Protein AF-A0A484ZNH5-F1 (afdb_monomer)

Radius of gyration: 25.39 Å; Cα contacts (8 Å, |Δi|>4): 39; chains: 1; bounding box: 65×29×51 Å

Secondary structure (DSSP, 8-state):
--HHHHHHHHHHTT---EEGGGTTEETTSHHHHHHHHHHHHHHHHHHHHHHHHHHHHHHHHHHTTPPPSSPPHHHHHHHHSSSSS-------

Sequence (92 aa):
MDIRKTVEQLAASDIRVHCLALGGVDLTSPAGKITMQVISAVAEFERDLLFERTHAGIARAKGAGKRFGRPSATATYCDCTYQRWGQYQRHC

pLDDT: mean 82.3, std 17.01, range [38.81, 97.38]

Solvent-accessible surface area (backbone atoms only — not comparable to full-atom values): 5804 Å² total; per-residue (Å²): 140,54,71,68,63,54,52,53,57,36,45,76,69,75,46,82,49,66,39,67,89,68,79,53,40,42,47,76,41,78,67,27,42,52,56,48,51,54,53,51,54,52,54,51,52,54,48,52,56,51,48,55,54,48,51,56,49,52,54,51,41,50,75,69,66,57,88,79,79,82,76,62,61,79,71,53,55,73,74,76,59,79,85,82,68,84,88,82,91,77,90,133

Structure (mmCIF, N/CA/C/O backbone):
data_AF-A0A484ZNH5-F1
#
_entry.id   AF-A0A484ZNH5-F1
#
loop_
_atom_site.group_PDB
_atom_site.id
_atom_site.type_symbol
_atom_site.label_atom_id
_atom_site.label_alt_id
_atom_site.label_comp_id
_atom_site.label_asym_id
_atom_site.label_entity_id
_atom_site.label_seq_id
_atom_site.pdbx_PDB_ins_code
_atom_site.Cartn_x
_atom_site.Cartn_y
_atom_site.Cartn_z
_atom_site.occupancy
_atom_site.B_iso_or_equiv
_atom_site.auth_seq_id
_atom_site.auth_comp_id
_atom_site.auth_asym_id
_atom_site.auth_atom_id
_atom_site.pdbx_PDB_model_num
ATOM 1 N N . MET A 1 1 ? -7.734 -3.334 -2.965 1.00 60.81 1 MET A N 1
ATOM 2 C CA . MET A 1 1 ? -7.130 -3.147 -4.301 1.00 60.81 1 MET A CA 1
ATOM 3 C C . MET A 1 1 ? -5.659 -2.843 -4.052 1.00 60.81 1 MET A C 1
ATOM 5 O O . MET A 1 1 ? -5.398 -2.093 -3.120 1.00 60.81 1 MET A O 1
ATOM 9 N N . ASP A 1 2 ? -4.739 -3.519 -4.737 1.00 84.69 2 ASP A N 1
ATOM 10 C CA . ASP A 1 2 ? -3.295 -3.514 -4.443 1.00 84.69 2 ASP A CA 1
ATOM 11 C C . ASP A 1 2 ? -2.498 -3.265 -5.733 1.00 84.69 2 ASP A C 1
ATOM 13 O O . ASP A 1 2 ? -2.937 -3.672 -6.810 1.00 84.69 2 ASP A O 1
ATOM 17 N N . ILE A 1 3 ? -1.341 -2.607 -5.616 1.00 86.88 3 ILE A N 1
ATOM 18 C CA . ILE A 1 3 ? -0.495 -2.170 -6.732 1.00 86.88 3 ILE A CA 1
ATOM 19 C C . ILE A 1 3 ? -0.049 -3.340 -7.606 1.00 86.88 3 ILE A C 1
ATOM 21 O O . ILE A 1 3 ? -0.089 -3.231 -8.830 1.00 86.88 3 ILE A O 1
ATOM 25 N N . ARG A 1 4 ? 0.288 -4.485 -6.998 1.00 88.00 4 ARG A N 1
ATOM 26 C CA . ARG A 1 4 ? 0.747 -5.674 -7.720 1.00 88.00 4 ARG A CA 1
ATOM 27 C C . ARG A 1 4 ? -0.329 -6.174 -8.671 1.00 88.00 4 ARG A C 1
ATOM 29 O O . ARG A 1 4 ? -0.071 -6.378 -9.854 1.00 88.00 4 ARG A O 1
ATOM 36 N N . LYS A 1 5 ? -1.557 -6.296 -8.162 1.00 89.81 5 LYS A N 1
ATOM 37 C CA . LYS A 1 5 ? -2.711 -6.738 -8.950 1.00 89.81 5 LYS A CA 1
ATOM 38 C C . LYS A 1 5 ? -2.983 -5.789 -10.119 1.00 89.81 5 LYS A C 1
ATOM 40 O O . LYS A 1 5 ? -3.279 -6.252 -11.215 1.00 89.81 5 LYS A O 1
ATOM 45 N N . THR A 1 6 ? -2.867 -4.481 -9.901 1.00 91.31 6 THR A N 1
ATOM 46 C CA . THR A 1 6 ? -3.054 -3.477 -10.959 1.00 91.31 6 THR A CA 1
ATOM 47 C C . THR A 1 6 ? -2.005 -3.612 -12.056 1.00 91.31 6 THR A C 1
ATOM 49 O O . THR A 1 6 ? -2.346 -3.630 -13.235 1.00 91.31 6 THR A O 1
ATOM 52 N N . VAL A 1 7 ? -0.728 -3.729 -11.685 1.00 91.25 7 VAL A N 1
ATOM 53 C CA . VAL A 1 7 ? 0.373 -3.838 -12.653 1.00 91.25 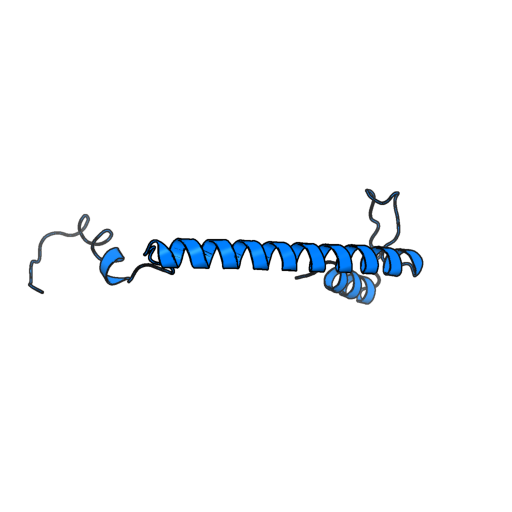7 VAL A CA 1
ATOM 54 C C . VAL A 1 7 ? 0.281 -5.148 -13.438 1.00 91.25 7 VAL A C 1
ATOM 56 O O . VAL A 1 7 ? 0.471 -5.133 -14.649 1.00 91.25 7 VAL A O 1
ATOM 59 N N . GLU A 1 8 ? -0.085 -6.261 -12.798 1.00 90.25 8 GLU A N 1
ATOM 60 C CA . GLU A 1 8 ? -0.318 -7.548 -13.475 1.00 90.25 8 GLU A CA 1
ATOM 61 C C . GLU A 1 8 ? -1.462 -7.470 -14.499 1.00 90.25 8 GLU A C 1
ATOM 63 O O . GLU A 1 8 ? -1.339 -7.994 -15.605 1.00 90.25 8 GLU A O 1
ATOM 68 N N . GLN A 1 9 ? -2.557 -6.782 -14.163 1.00 92.81 9 GLN A N 1
ATOM 69 C CA . GLN A 1 9 ? -3.686 -6.578 -15.078 1.00 92.81 9 GLN A CA 1
ATOM 70 C C . GLN A 1 9 ? -3.298 -5.742 -16.304 1.00 92.81 9 GLN A C 1
ATOM 72 O O . GLN A 1 9 ? -3.697 -6.058 -17.425 1.00 92.81 9 GLN A O 1
ATOM 77 N N . LEU A 1 10 ? -2.504 -4.690 -16.100 1.00 92.75 10 LEU A N 1
ATOM 78 C CA . LEU A 1 10 ? -2.009 -3.842 -17.184 1.00 92.75 10 LEU A CA 1
ATOM 79 C C . LEU A 1 10 ? -0.989 -4.583 -18.055 1.00 92.75 10 LEU A C 1
ATOM 81 O O . LEU A 1 10 ? -1.067 -4.513 -1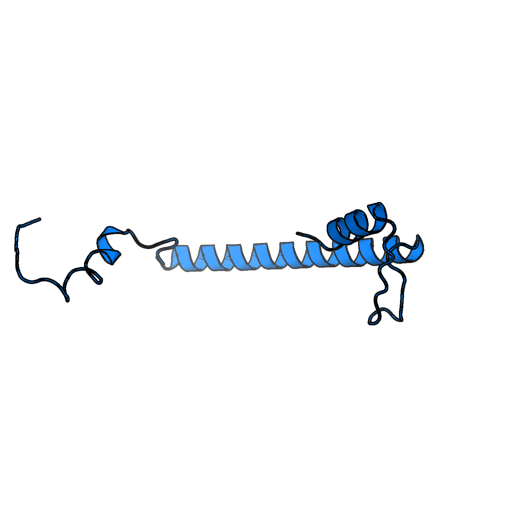9.279 1.00 92.75 10 LEU A O 1
ATOM 85 N N . ALA A 1 11 ? -0.102 -5.367 -17.440 1.00 90.56 11 ALA A N 1
ATOM 86 C CA . ALA A 1 11 ? 0.862 -6.194 -18.157 1.00 90.56 11 ALA A CA 1
ATOM 87 C C . ALA A 1 11 ? 0.177 -7.255 -19.036 1.00 90.56 11 ALA A C 1
ATOM 89 O O . ALA A 1 11 ? 0.638 -7.519 -20.142 1.00 90.56 11 ALA A O 1
ATOM 90 N N . ALA A 1 12 ? -0.954 -7.821 -18.595 1.00 92.06 12 ALA A N 1
ATOM 91 C CA . ALA A 1 12 ? -1.757 -8.737 -19.412 1.00 92.06 12 ALA A CA 1
ATOM 92 C C . ALA A 1 12 ? -2.368 -8.067 -20.659 1.00 92.06 12 ALA A C 1
ATOM 94 O O . ALA A 1 12 ? -2.710 -8.754 -21.617 1.00 92.06 12 ALA A O 1
ATOM 95 N N . SER A 1 13 ? -2.488 -6.737 -20.652 1.00 95.06 13 SER A N 1
ATOM 96 C CA . SER A 1 13 ? -2.954 -5.928 -21.786 1.00 95.06 13 SER A CA 1
ATOM 97 C C . SER A 1 13 ? -1.796 -5.337 -22.608 1.00 95.06 13 SER A C 1
ATOM 99 O O . SER A 1 13 ? -2.021 -4.408 -23.377 1.00 95.06 13 SER A O 1
ATOM 101 N N . ASP A 1 14 ? -0.567 -5.838 -22.421 1.00 92.06 14 ASP A N 1
ATOM 102 C CA . ASP A 1 14 ? 0.671 -5.355 -23.058 1.00 92.06 14 ASP A CA 1
ATOM 103 C C . ASP A 1 14 ? 1.023 -3.882 -22.742 1.00 92.06 14 ASP A C 1
ATOM 105 O O . ASP A 1 14 ? 1.691 -3.180 -23.502 1.00 92.06 14 ASP A O 1
ATOM 109 N N . ILE A 1 15 ? 0.582 -3.388 -21.579 1.00 93.56 15 ILE A N 1
ATOM 110 C CA . ILE A 1 15 ? 0.883 -2.032 -21.106 1.00 93.56 15 ILE A CA 1
ATOM 111 C C . ILE A 1 15 ? 2.087 -2.077 -20.164 1.00 93.56 15 ILE A C 1
ATOM 113 O O . ILE A 1 15 ? 2.067 -2.746 -19.128 1.00 93.56 15 ILE A O 1
ATOM 117 N N . ARG A 1 16 ? 3.125 -1.296 -20.488 1.00 90.75 16 ARG A N 1
ATOM 118 C CA . ARG A 1 16 ? 4.294 -1.095 -19.620 1.00 90.75 16 ARG A CA 1
ATOM 119 C C . ARG A 1 16 ? 4.065 0.042 -18.635 1.00 90.75 16 ARG A C 1
ATOM 121 O O . ARG A 1 16 ? 3.586 1.113 -19.004 1.00 90.75 16 ARG A O 1
ATOM 128 N N . VAL A 1 17 ? 4.440 -0.184 -17.380 1.00 91.25 17 VAL A N 1
ATOM 129 C CA . VAL A 1 17 ? 4.257 0.777 -16.287 1.00 91.25 17 VAL A CA 1
ATOM 130 C C . VAL A 1 17 ? 5.621 1.258 -15.814 1.00 91.25 17 VAL A C 1
ATOM 132 O O . VAL A 1 17 ? 6.388 0.496 -15.230 1.00 91.25 17 VAL A O 1
ATOM 135 N N . HIS A 1 18 ? 5.902 2.540 -16.030 1.00 91.50 18 HIS A N 1
ATOM 136 C CA . HIS A 1 18 ? 7.142 3.178 -15.599 1.00 91.50 18 HIS A CA 1
ATOM 137 C C . HIS A 1 18 ? 6.901 4.041 -14.362 1.00 91.50 18 HIS A C 1
ATOM 139 O O . HIS A 1 18 ? 6.030 4.913 -14.358 1.00 91.50 18 HIS A O 1
ATOM 145 N N . CYS A 1 19 ? 7.695 3.824 -13.314 1.00 89.69 19 CYS A N 1
ATOM 146 C CA . CYS A 1 19 ? 7.646 4.634 -12.104 1.00 89.69 19 CYS A CA 1
ATOM 147 C C . CYS A 1 19 ? 8.743 5.704 -12.133 1.00 89.69 19 CYS A C 1
ATOM 149 O O . CYS A 1 19 ? 9.919 5.414 -11.918 1.00 89.69 19 CYS A O 1
ATOM 151 N N . LEU A 1 20 ? 8.357 6.963 -12.360 1.00 92.25 20 LEU A N 1
ATOM 152 C CA . LEU A 1 20 ? 9.305 8.082 -12.439 1.00 92.25 20 LEU A CA 1
ATOM 153 C C . LEU A 1 20 ? 10.021 8.346 -11.104 1.00 92.25 20 LEU A C 1
ATOM 155 O O . LEU A 1 20 ? 11.203 8.672 -11.094 1.00 92.25 20 LEU A O 1
ATOM 159 N N . ALA A 1 21 ? 9.329 8.149 -9.979 1.00 88.19 21 ALA A N 1
ATOM 160 C CA . ALA A 1 21 ? 9.879 8.386 -8.644 1.00 88.19 21 ALA A CA 1
ATOM 161 C C . ALA A 1 21 ? 10.955 7.363 -8.235 1.00 88.19 21 ALA A C 1
ATOM 163 O O . ALA A 1 21 ? 11.822 7.677 -7.427 1.00 88.19 21 ALA A O 1
ATOM 164 N N . LEU A 1 22 ? 10.937 6.159 -8.819 1.00 85.50 22 LEU A N 1
ATOM 165 C CA . LEU A 1 22 ? 11.936 5.111 -8.584 1.00 85.50 22 LEU A CA 1
ATOM 166 C C . LEU A 1 22 ? 13.076 5.166 -9.614 1.00 85.50 22 LEU A C 1
ATOM 168 O O . LEU A 1 22 ? 13.607 4.135 -10.013 1.00 85.50 22 LEU A O 1
ATOM 172 N N . GLY A 1 23 ? 13.422 6.363 -10.100 1.00 85.94 23 GLY A N 1
ATOM 173 C CA . GLY A 1 23 ? 14.472 6.540 -11.108 1.00 85.94 23 GLY A CA 1
ATOM 174 C C . GLY A 1 23 ? 14.078 6.055 -12.506 1.00 85.94 23 GLY A C 1
ATOM 175 O O . GLY A 1 23 ? 14.945 5.685 -13.291 1.00 85.94 23 GLY A O 1
ATOM 176 N N . GLY A 1 24 ? 12.778 6.027 -12.821 1.00 86.25 24 GLY A N 1
ATOM 177 C CA . GLY A 1 24 ? 12.278 5.596 -14.131 1.00 86.25 24 GLY A CA 1
ATOM 178 C C . GLY A 1 24 ? 12.212 4.078 -14.322 1.00 86.25 24 GLY A C 1
ATOM 179 O O . GLY A 1 24 ? 12.113 3.615 -15.458 1.00 86.25 24 GLY A O 1
ATOM 180 N N . VAL A 1 25 ? 12.252 3.297 -13.237 1.00 88.44 25 VAL A N 1
ATOM 181 C CA . VAL A 1 25 ? 12.158 1.831 -13.286 1.00 88.44 25 VAL A CA 1
ATOM 182 C C . VAL A 1 25 ? 10.879 1.377 -13.992 1.00 88.44 25 VAL A C 1
ATOM 184 O O . VAL A 1 25 ? 9.770 1.814 -13.671 1.00 88.44 25 VAL A O 1
ATOM 187 N N . ASP A 1 26 ? 11.047 0.452 -14.935 1.00 91.50 26 ASP A N 1
ATOM 188 C CA . ASP A 1 26 ? 9.958 -0.312 -15.537 1.00 91.50 26 ASP A CA 1
ATOM 189 C C . ASP A 1 26 ? 9.506 -1.417 -14.574 1.00 91.50 26 ASP A C 1
ATOM 191 O O . ASP A 1 26 ? 10.242 -2.377 -14.325 1.00 91.50 26 ASP A O 1
ATOM 195 N N . LEU A 1 27 ? 8.285 -1.300 -14.054 1.00 89.88 27 LEU A N 1
ATOM 196 C CA . LEU A 1 27 ? 7.686 -2.253 -13.117 1.00 89.88 27 LEU A CA 1
ATOM 197 C C . LEU A 1 27 ? 7.284 -3.579 -13.781 1.00 89.88 27 LEU A C 1
ATOM 199 O O . LEU A 1 27 ? 7.030 -4.559 -13.082 1.00 89.88 27 LEU A O 1
ATOM 203 N N . THR A 1 28 ? 7.239 -3.637 -15.115 1.00 88.25 28 THR A N 1
ATOM 204 C CA . THR A 1 28 ? 6.968 -4.875 -15.865 1.00 88.25 28 THR A CA 1
ATOM 205 C C . THR A 1 28 ? 8.229 -5.702 -16.121 1.00 88.25 28 THR A C 1
ATOM 207 O O . THR A 1 28 ? 8.137 -6.913 -16.354 1.00 88.25 28 THR A O 1
ATOM 210 N N . SER A 1 29 ? 9.410 -5.087 -15.992 1.00 90.69 29 SER A N 1
ATOM 211 C CA . SER A 1 29 ? 10.702 -5.767 -16.106 1.00 90.69 29 SER A CA 1
ATOM 212 C C . SER A 1 29 ? 10.939 -6.762 -14.953 1.00 90.69 29 SER A C 1
ATOM 214 O O . SER A 1 29 ? 10.402 -6.577 -13.858 1.00 90.69 29 SER A O 1
ATOM 216 N N . PRO A 1 30 ? 11.774 -7.807 -15.131 1.00 88.88 30 PRO A N 1
ATOM 217 C CA . PRO A 1 30 ? 12.110 -8.738 -14.048 1.00 88.88 30 PRO A CA 1
ATOM 218 C C . PRO A 1 30 ? 12.681 -8.050 -12.799 1.00 88.88 30 PRO A C 1
ATOM 220 O O . PRO A 1 30 ? 12.318 -8.410 -11.683 1.00 88.88 30 PRO A O 1
ATOM 223 N N . ALA A 1 31 ? 13.519 -7.023 -12.981 1.00 90.00 31 ALA A N 1
ATOM 224 C CA . ALA A 1 31 ? 14.056 -6.228 -11.878 1.00 90.00 31 ALA A CA 1
ATOM 225 C C . ALA A 1 31 ? 12.956 -5.410 -11.178 1.00 90.00 31 ALA A C 1
ATOM 227 O O . ALA A 1 31 ? 12.847 -5.441 -9.954 1.00 90.00 31 ALA A O 1
ATOM 228 N N . GLY A 1 32 ? 12.085 -4.749 -11.951 1.00 91.00 32 GLY A N 1
ATOM 229 C CA . GLY A 1 32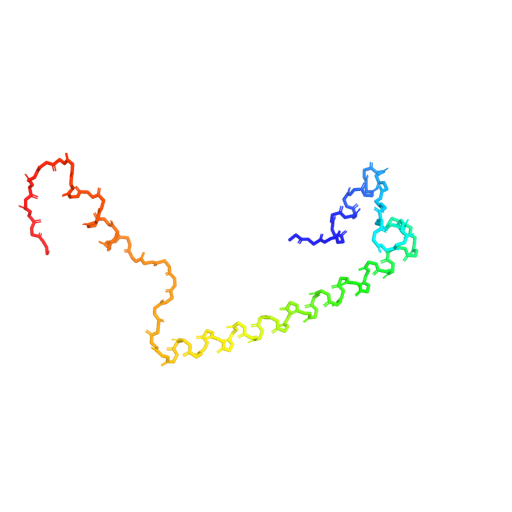 ? 10.958 -3.984 -11.416 1.00 91.00 32 GLY A CA 1
ATOM 230 C C . GLY A 1 32 ? 9.950 -4.840 -10.649 1.00 91.00 32 GLY A C 1
ATOM 231 O O . GLY A 1 32 ? 9.429 -4.394 -9.628 1.00 91.00 32 GLY A O 1
ATOM 232 N N . LYS A 1 33 ? 9.739 -6.096 -11.065 1.00 89.75 33 LYS A N 1
ATOM 233 C CA . LYS A 1 33 ? 8.904 -7.062 -10.333 1.00 89.75 33 LYS A CA 1
ATOM 234 C C . LYS A 1 33 ? 9.450 -7.354 -8.937 1.00 89.75 33 LYS A C 1
ATOM 236 O O . LYS A 1 33 ? 8.672 -7.366 -7.987 1.00 89.75 33 LYS A O 1
ATOM 241 N N . ILE A 1 34 ? 10.764 -7.543 -8.798 1.00 91.62 34 ILE A N 1
ATOM 242 C CA . ILE A 1 34 ? 11.400 -7.762 -7.489 1.00 91.62 34 ILE A CA 1
ATOM 243 C C . ILE A 1 34 ? 11.245 -6.515 -6.615 1.00 91.62 34 ILE A C 1
ATOM 245 O O . ILE A 1 34 ? 10.807 -6.613 -5.471 1.00 91.62 34 ILE A O 1
ATOM 249 N N . THR A 1 35 ? 11.541 -5.329 -7.154 1.00 91.12 35 THR A N 1
ATOM 250 C CA . THR A 1 35 ? 11.372 -4.066 -6.417 1.00 91.12 35 THR A CA 1
ATOM 251 C C . THR A 1 35 ? 9.931 -3.880 -5.943 1.00 91.12 35 THR A C 1
ATOM 253 O O . THR A 1 35 ? 9.699 -3.524 -4.790 1.00 91.12 35 THR A O 1
ATOM 256 N N . MET A 1 36 ? 8.956 -4.180 -6.803 1.00 90.38 36 MET A N 1
ATOM 257 C CA . MET A 1 36 ? 7.541 -4.125 -6.451 1.00 90.38 36 MET A CA 1
ATOM 258 C C . MET A 1 36 ? 7.193 -5.112 -5.331 1.00 90.38 36 MET A C 1
ATOM 260 O O . MET A 1 36 ? 6.499 -4.722 -4.401 1.00 90.38 36 MET A O 1
ATOM 264 N N . GLN A 1 37 ? 7.695 -6.351 -5.374 1.00 90.75 37 GLN A N 1
ATOM 265 C CA . GLN A 1 37 ? 7.459 -7.341 -4.315 1.00 90.75 37 GLN A CA 1
ATOM 266 C C . GLN A 1 37 ? 7.970 -6.868 -2.953 1.00 90.75 37 GLN A C 1
ATOM 268 O O . GLN A 1 37 ? 7.262 -7.008 -1.958 1.00 90.75 37 GLN A O 1
ATOM 273 N N . VAL A 1 38 ? 9.163 -6.271 -2.908 1.00 92.50 38 VAL A N 1
ATOM 274 C CA . VAL A 1 38 ? 9.726 -5.724 -1.665 1.00 92.50 38 VAL A CA 1
ATOM 275 C C . VAL A 1 38 ? 8.841 -4.603 -1.118 1.00 92.50 38 VAL A C 1
ATOM 277 O O . VAL A 1 38 ? 8.498 -4.611 0.061 1.00 92.50 38 VAL A O 1
ATOM 280 N N . ILE A 1 39 ? 8.423 -3.665 -1.971 1.00 90.69 39 ILE A N 1
ATOM 281 C CA . ILE A 1 39 ? 7.565 -2.545 -1.557 1.00 90.69 39 ILE A CA 1
ATOM 282 C C . ILE A 1 39 ? 6.190 -3.047 -1.097 1.00 90.69 39 ILE A C 1
ATOM 284 O O . ILE A 1 39 ? 5.680 -2.579 -0.081 1.00 90.69 39 ILE A O 1
ATOM 288 N N . SER A 1 40 ? 5.604 -4.021 -1.799 1.00 91.44 40 SER A N 1
ATOM 289 C CA . SER A 1 40 ? 4.345 -4.654 -1.398 1.00 91.44 40 SER A CA 1
ATOM 290 C C . SER A 1 40 ? 4.458 -5.325 -0.028 1.00 91.44 40 SER A C 1
ATOM 292 O O . SER A 1 40 ? 3.585 -5.114 0.809 1.00 91.44 40 SER A O 1
ATOM 294 N N . ALA A 1 41 ? 5.545 -6.053 0.241 1.00 92.69 41 ALA A N 1
ATOM 295 C CA . ALA A 1 41 ? 5.767 -6.687 1.540 1.00 92.69 41 ALA A CA 1
ATOM 296 C C . ALA A 1 41 ? 5.886 -5.657 2.680 1.00 92.69 41 ALA A C 1
ATOM 298 O O . ALA A 1 41 ? 5.312 -5.844 3.751 1.00 92.69 41 ALA A O 1
ATOM 299 N N . VAL A 1 42 ? 6.579 -4.536 2.443 1.00 94.44 42 VAL A N 1
ATOM 300 C CA . VAL A 1 42 ? 6.665 -3.435 3.421 1.00 94.44 42 VAL A CA 1
ATOM 301 C C . VAL A 1 42 ? 5.290 -2.804 3.662 1.00 94.44 42 VAL A C 1
ATOM 303 O O . VAL A 1 42 ? 4.914 -2.567 4.809 1.00 94.44 42 VAL A O 1
ATOM 306 N N . ALA A 1 43 ? 4.509 -2.579 2.605 1.00 93.06 43 ALA A N 1
ATOM 307 C CA . ALA A 1 43 ? 3.169 -2.008 2.719 1.00 93.06 43 ALA A CA 1
ATOM 308 C C . ALA A 1 43 ? 2.194 -2.921 3.489 1.00 93.06 43 ALA A C 1
ATOM 310 O O . ALA A 1 43 ? 1.334 -2.429 4.224 1.00 93.06 43 ALA A O 1
ATOM 311 N N . GLU A 1 44 ? 2.313 -4.242 3.331 1.00 91.88 44 GLU A N 1
ATOM 312 C CA . GLU A 1 44 ? 1.546 -5.225 4.107 1.00 91.88 44 GLU A CA 1
ATOM 313 C C . GLU A 1 44 ? 1.931 -5.183 5.589 1.00 91.88 44 GLU A C 1
ATOM 315 O O . GLU A 1 44 ? 1.056 -5.047 6.443 1.00 91.88 44 GLU A O 1
ATOM 320 N N . PHE A 1 45 ? 3.229 -5.167 5.893 1.00 94.69 45 PHE A N 1
ATOM 321 C CA . PHE A 1 45 ? 3.720 -5.048 7.265 1.00 94.69 45 PHE A CA 1
ATOM 322 C C . PHE A 1 45 ? 3.218 -3.776 7.973 1.00 94.69 45 PHE A C 1
ATOM 324 O O . PHE A 1 45 ? 2.728 -3.827 9.103 1.00 94.69 45 PHE A O 1
ATOM 331 N N . GLU A 1 46 ? 3.283 -2.619 7.310 1.00 96.12 46 GLU A N 1
ATOM 332 C CA . GLU A 1 46 ? 2.771 -1.366 7.878 1.00 96.12 46 GLU A CA 1
ATOM 333 C C . GLU A 1 46 ? 1.257 -1.404 8.113 1.00 96.12 46 GLU A C 1
ATOM 335 O O . GLU A 1 46 ? 0.758 -0.861 9.105 1.00 96.12 46 GLU A O 1
ATOM 340 N N . ARG A 1 47 ? 0.512 -2.058 7.215 1.00 94.62 47 ARG A N 1
ATOM 341 C CA . ARG A 1 47 ? -0.932 -2.240 7.368 1.00 94.62 47 ARG A CA 1
ATOM 342 C C . ARG A 1 47 ? -1.258 -3.088 8.594 1.00 94.62 47 ARG A C 1
ATOM 344 O O . ARG A 1 47 ? -2.185 -2.730 9.322 1.00 94.62 47 ARG A O 1
ATOM 351 N N . ASP A 1 48 ? -0.503 -4.149 8.844 1.00 96.06 48 ASP A N 1
ATOM 352 C CA . ASP A 1 48 ? -0.700 -4.998 10.020 1.00 96.06 48 ASP A CA 1
ATOM 353 C C . ASP A 1 48 ? -0.456 -4.212 11.316 1.00 96.06 48 ASP A C 1
ATOM 355 O O . ASP A 1 48 ? -1.305 -4.206 12.212 1.00 96.06 48 ASP A O 1
ATOM 359 N N . LEU A 1 49 ? 0.606 -3.401 11.367 1.00 97.19 49 LEU A N 1
ATOM 360 C CA . LEU A 1 49 ? 0.853 -2.492 12.495 1.00 97.19 49 LEU A CA 1
ATOM 361 C C . LEU A 1 49 ? -0.280 -1.470 12.701 1.00 97.19 49 LEU A C 1
ATOM 363 O O . LEU A 1 49 ? -0.650 -1.139 13.835 1.00 97.19 49 LEU A O 1
ATOM 367 N N . LEU A 1 50 ? -0.856 -0.938 11.619 1.00 96.19 50 LEU A N 1
ATOM 368 C CA . LEU A 1 50 ? -2.010 -0.037 11.701 1.00 96.19 50 LEU A CA 1
ATOM 369 C C . LEU A 1 50 ? -3.259 -0.748 12.233 1.00 96.19 50 LEU A C 1
ATOM 371 O O . LEU A 1 50 ? -4.025 -0.154 13.005 1.00 96.19 50 LEU A O 1
ATOM 375 N N . PHE A 1 51 ? -3.465 -2.012 11.860 1.00 97.19 51 PHE A N 1
ATOM 376 C CA . PHE A 1 51 ? -4.555 -2.821 12.392 1.00 97.19 51 PHE A CA 1
ATOM 377 C C . PHE A 1 51 ? -4.405 -3.047 13.890 1.00 97.19 51 PHE A C 1
ATOM 379 O O . PHE A 1 51 ? -5.376 -2.832 14.619 1.00 97.19 51 PHE A O 1
ATOM 386 N N . GLU A 1 52 ? -3.220 -3.416 14.367 1.00 96.69 52 GLU A N 1
ATOM 387 C CA . GLU A 1 52 ? -2.955 -3.602 15.798 1.00 96.69 52 GLU A CA 1
ATOM 388 C C . GLU A 1 52 ? -3.291 -2.337 16.599 1.00 96.69 52 GLU A C 1
ATOM 390 O O . GLU A 1 52 ? -4.036 -2.376 17.585 1.00 96.69 52 GLU A O 1
ATOM 395 N N . ARG A 1 53 ? -2.829 -1.175 16.119 1.00 97.38 53 ARG A N 1
ATOM 396 C CA . ARG A 1 53 ? -3.105 0.124 16.754 1.00 97.38 53 ARG A CA 1
ATOM 397 C C . ARG A 1 53 ? -4.592 0.461 16.766 1.00 97.38 53 ARG A C 1
ATOM 399 O O . ARG A 1 53 ? -5.107 0.971 17.765 1.00 97.38 53 ARG A O 1
ATOM 406 N N . THR A 1 54 ? -5.292 0.160 15.677 1.00 96.69 54 THR A N 1
ATOM 407 C CA . THR A 1 54 ? -6.736 0.389 15.564 1.00 96.69 54 THR A CA 1
ATOM 408 C C . THR A 1 54 ? -7.506 -0.500 16.539 1.00 96.69 54 THR A C 1
ATOM 410 O O . THR A 1 54 ? -8.380 -0.003 17.250 1.00 96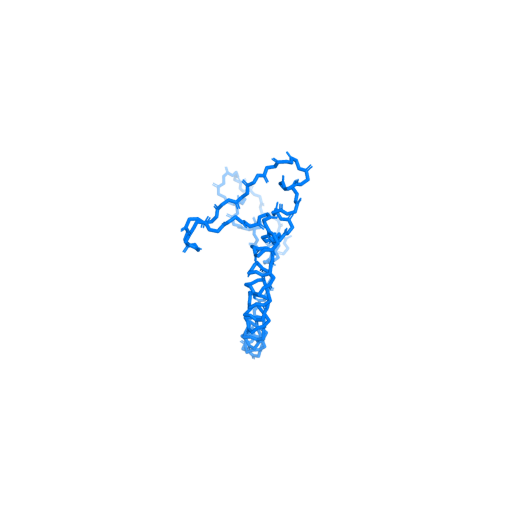.69 54 THR A O 1
ATOM 413 N N . HIS A 1 55 ? -7.145 -1.780 16.660 1.00 95.81 55 HIS A N 1
ATOM 414 C CA . HIS A 1 55 ? -7.750 -2.698 17.629 1.00 95.81 55 HIS A CA 1
ATOM 415 C C . HIS A 1 55 ? -7.531 -2.232 19.069 1.00 95.81 55 HIS A C 1
ATOM 417 O O . HIS A 1 55 ? -8.486 -2.195 19.848 1.00 95.81 55 HIS A O 1
ATOM 423 N N . ALA A 1 56 ? -6.320 -1.786 19.410 1.00 95.94 56 ALA A N 1
ATOM 424 C CA . ALA A 1 56 ? -6.033 -1.204 20.719 1.00 95.94 56 ALA A CA 1
ATOM 425 C C . ALA A 1 56 ? -6.859 0.072 20.985 1.00 95.94 56 ALA A C 1
ATOM 427 O O . ALA A 1 56 ? -7.327 0.307 22.101 1.00 95.94 56 ALA A O 1
ATOM 428 N N . GLY A 1 57 ? -7.080 0.907 19.965 1.00 95.19 57 GLY A N 1
ATOM 429 C CA . GLY A 1 57 ? -7.971 2.068 20.043 1.00 95.19 57 GLY A CA 1
ATOM 430 C C . GLY A 1 57 ? -9.432 1.682 20.293 1.00 95.19 57 GLY A C 1
ATOM 431 O O . GLY A 1 57 ? -10.068 2.219 21.201 1.00 95.19 57 GLY A O 1
ATOM 432 N N . ILE A 1 58 ? -9.946 0.709 19.538 1.00 94.44 58 ILE A N 1
ATOM 433 C CA . ILE A 1 58 ? -11.313 0.196 19.681 1.00 94.44 58 ILE A CA 1
ATOM 434 C C . ILE A 1 58 ? -11.515 -0.423 21.066 1.00 94.44 58 ILE A C 1
ATOM 436 O O . ILE A 1 58 ? -12.527 -0.143 21.703 1.00 94.44 58 ILE A O 1
ATOM 440 N N . ALA A 1 59 ? -10.565 -1.224 21.557 1.00 93.75 59 ALA A N 1
ATOM 441 C CA . ALA A 1 59 ? -10.636 -1.835 22.883 1.00 93.75 59 ALA A CA 1
ATOM 442 C C . ALA A 1 59 ? -10.750 -0.775 23.990 1.00 93.75 59 ALA A C 1
ATOM 444 O O . ALA A 1 59 ? -11.633 -0.867 24.844 1.00 93.75 59 ALA A O 1
ATOM 445 N N . ARG A 1 60 ? -9.935 0.288 23.922 1.00 93.81 60 ARG A N 1
ATOM 446 C CA . ARG A 1 60 ? -10.009 1.419 24.863 1.00 93.81 60 ARG A CA 1
ATOM 447 C C . ARG A 1 60 ? -11.353 2.144 24.800 1.00 93.81 60 ARG A C 1
ATOM 449 O O . ARG A 1 60 ? -11.963 2.399 25.832 1.00 93.81 60 ARG A O 1
ATOM 456 N N . ALA A 1 61 ? -11.845 2.449 23.602 1.00 92.38 61 ALA A N 1
ATOM 457 C CA . ALA A 1 61 ? -13.120 3.145 23.431 1.00 92.38 61 ALA A CA 1
ATOM 458 C C . ALA A 1 61 ? -14.335 2.285 23.831 1.00 92.38 61 ALA A C 1
ATOM 460 O O . ALA A 1 61 ? -15.298 2.822 24.380 1.00 92.38 61 ALA A O 1
ATOM 461 N N . LYS A 1 62 ? -14.274 0.959 23.639 1.00 91.00 62 LYS A N 1
ATOM 462 C CA . LYS A 1 62 ? -15.255 0.010 24.192 1.00 91.00 62 LYS A CA 1
ATOM 463 C C . LYS A 1 62 ? -15.227 0.010 25.722 1.00 91.00 62 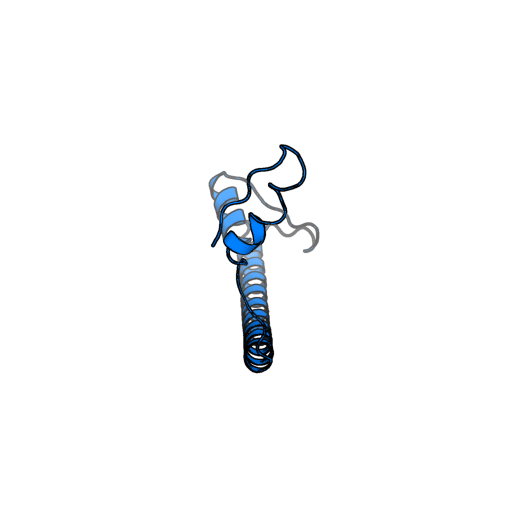LYS A C 1
ATOM 465 O O . LYS A 1 62 ? -16.289 0.084 26.329 1.00 91.00 62 LYS A O 1
ATOM 470 N N . GLY A 1 63 ? -14.039 0.004 26.337 1.00 91.88 63 GLY A N 1
ATOM 471 C CA . GLY A 1 63 ? -13.880 0.131 27.792 1.00 91.88 63 GLY A CA 1
ATOM 472 C C . GLY A 1 63 ? -14.422 1.454 28.350 1.00 91.88 63 GLY A C 1
ATOM 473 O O . GLY A 1 63 ? -14.984 1.480 29.436 1.00 91.88 63 GLY A O 1
ATOM 474 N N . ALA A 1 64 ? -14.342 2.535 27.570 1.00 92.25 64 ALA A N 1
ATOM 475 C CA . ALA A 1 64 ? -14.944 3.831 27.889 1.00 92.25 64 ALA A CA 1
ATOM 476 C C . ALA A 1 64 ? -16.456 3.923 27.570 1.00 92.25 64 ALA A C 1
ATOM 478 O O . ALA A 1 64 ? -17.036 5.005 27.662 1.00 92.25 64 ALA A O 1
ATOM 479 N N . GLY A 1 65 ? -17.097 2.828 27.143 1.00 90.00 65 GLY A N 1
ATOM 480 C CA . GLY A 1 65 ? -18.537 2.773 26.874 1.00 90.00 65 GLY A CA 1
ATOM 481 C C . GLY A 1 65 ? -18.998 3.504 25.607 1.00 90.00 65 GLY A C 1
ATOM 482 O O . GLY A 1 65 ? -20.182 3.817 25.476 1.00 90.00 65 GLY A O 1
ATOM 483 N N . LYS A 1 66 ? -18.106 3.809 24.654 1.00 87.25 66 LYS A N 1
ATOM 484 C CA . LYS A 1 66 ? -18.501 4.466 23.396 1.00 87.25 66 LYS A CA 1
ATOM 485 C C . LYS A 1 66 ? -19.331 3.519 22.520 1.00 87.25 66 LYS A 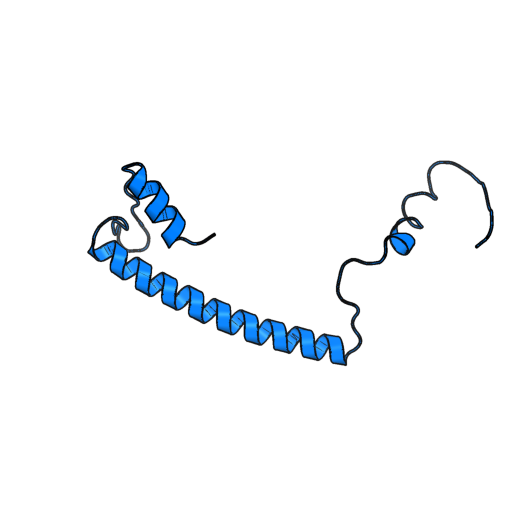C 1
ATOM 487 O O . LYS A 1 66 ? -18.934 2.384 22.259 1.00 87.25 66 LYS A O 1
ATOM 492 N N . ARG A 1 67 ? -20.474 4.007 22.020 1.00 83.94 67 ARG A N 1
ATOM 493 C CA . ARG A 1 67 ? -21.328 3.284 21.063 1.00 83.94 67 ARG A CA 1
ATOM 494 C C . ARG A 1 67 ? -20.687 3.308 19.673 1.00 83.94 67 ARG A C 1
ATOM 496 O O . ARG A 1 67 ? -20.417 4.379 19.138 1.00 83.94 67 ARG A O 1
ATOM 503 N N . PHE A 1 68 ? -20.476 2.130 19.094 1.00 84.38 68 PHE A N 1
ATOM 504 C CA . PHE A 1 68 ? -19.957 1.949 17.735 1.00 84.38 68 PHE A CA 1
ATOM 505 C C . PHE A 1 68 ? -21.077 1.609 16.743 1.00 84.38 68 PHE A C 1
ATOM 507 O O . PHE A 1 68 ? -22.126 1.097 17.133 1.00 84.38 68 PHE A O 1
ATOM 514 N N . GLY A 1 69 ? -20.819 1.841 15.453 1.00 87.62 69 GLY A N 1
ATOM 515 C CA . GLY A 1 69 ? -21.731 1.502 14.358 1.00 87.62 69 GLY A CA 1
ATOM 516 C C . GLY A 1 69 ? -22.712 2.618 13.994 1.00 87.62 69 GLY A C 1
ATOM 517 O O . GLY A 1 69 ? -22.722 3.695 14.589 1.00 87.62 69 GLY A O 1
ATOM 518 N N . ARG A 1 70 ? -23.533 2.361 12.971 1.00 86.12 70 ARG A N 1
ATOM 519 C CA . ARG A 1 70 ? -24.564 3.301 12.518 1.00 86.12 70 ARG A CA 1
ATOM 520 C C . ARG A 1 70 ? -25.624 3.471 13.621 1.00 86.12 70 ARG A C 1
ATOM 522 O O . ARG A 1 70 ? -26.096 2.460 14.146 1.00 86.12 70 ARG A O 1
ATOM 529 N N . PRO A 1 71 ? -26.023 4.705 13.979 1.00 82.06 71 PRO A N 1
ATOM 530 C CA . PRO A 1 71 ? -27.112 4.917 14.925 1.00 82.06 71 PRO A CA 1
ATOM 531 C C . PRO A 1 71 ? -28.417 4.300 14.401 1.00 82.06 71 PRO A C 1
ATOM 533 O O . PRO A 1 71 ? -28.647 4.209 13.194 1.00 82.06 71 PRO A O 1
ATOM 536 N N . SER A 1 72 ? -29.269 3.853 15.323 1.00 81.06 72 SER A N 1
ATOM 537 C CA . SER A 1 72 ? -30.571 3.264 15.004 1.00 81.06 72 SER A CA 1
ATOM 538 C C . SER A 1 72 ? -31.460 4.273 14.272 1.00 81.06 72 SER A C 1
ATOM 540 O O . SER A 1 72 ? -31.616 5.400 14.736 1.00 81.06 72 SER 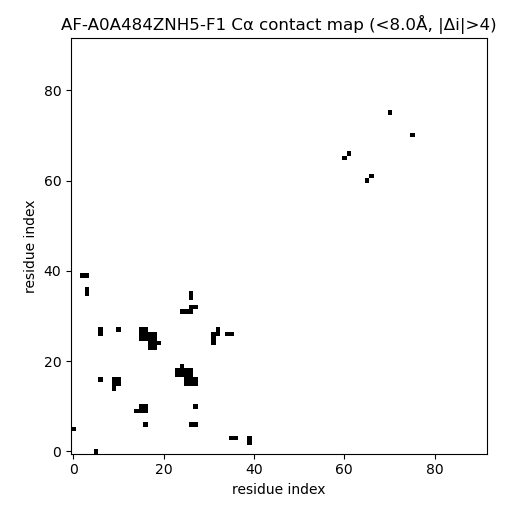A O 1
ATOM 542 N N . ALA A 1 73 ? -32.075 3.855 13.163 1.00 71.06 73 ALA A N 1
ATOM 543 C CA . ALA A 1 73 ? -32.871 4.719 12.285 1.00 71.06 73 ALA A CA 1
ATOM 544 C C . ALA A 1 73 ? -34.067 5.397 12.982 1.00 71.06 73 ALA A C 1
ATOM 546 O O . ALA A 1 73 ? -34.478 6.477 12.568 1.00 71.06 73 ALA A O 1
ATOM 547 N N . THR A 1 74 ? -34.577 4.831 14.0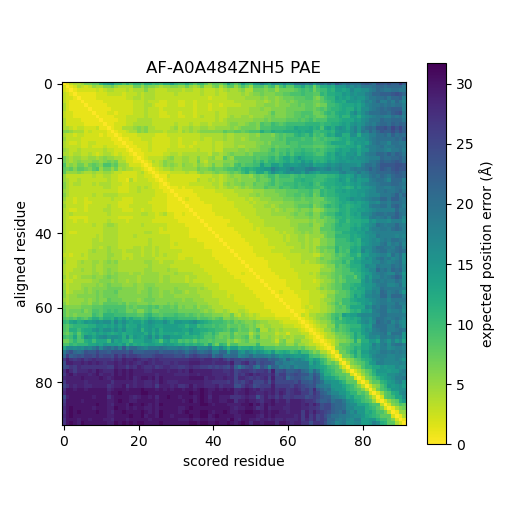78 1.00 63.62 74 THR A N 1
ATOM 548 C CA . THR A 1 74 ? -35.609 5.453 14.926 1.00 63.62 74 THR A CA 1
ATOM 549 C C . THR A 1 74 ? -35.155 6.781 15.538 1.00 63.62 74 THR A C 1
ATOM 551 O O . THR A 1 74 ? -35.978 7.663 15.742 1.00 63.62 74 THR A O 1
ATOM 554 N N . ALA A 1 75 ? -33.848 6.967 15.762 1.00 58.34 75 ALA A N 1
ATOM 555 C CA . ALA A 1 75 ? -33.285 8.250 16.184 1.00 58.34 75 ALA A CA 1
ATOM 556 C C . ALA A 1 75 ? -33.137 9.244 15.014 1.00 58.34 75 ALA A C 1
ATOM 558 O O . ALA A 1 75 ? -33.125 10.447 15.235 1.00 58.34 75 ALA A O 1
ATOM 559 N N . THR A 1 76 ? -33.042 8.759 13.771 1.00 52.78 76 THR A N 1
ATOM 560 C CA . THR A 1 76 ? -32.909 9.590 12.559 1.00 52.78 76 THR A CA 1
ATOM 561 C C . THR A 1 76 ? -34.267 10.043 12.012 1.00 52.78 76 THR A C 1
ATOM 563 O O . THR A 1 76 ? -34.379 11.150 11.494 1.00 52.78 76 THR A O 1
ATOM 566 N N . TYR A 1 77 ? -35.323 9.231 12.152 1.00 54.44 77 TYR A N 1
ATOM 567 C CA . TYR A 1 77 ? -36.671 9.598 11.692 1.00 54.44 77 TYR A CA 1
ATOM 568 C C . TYR A 1 77 ? -37.229 10.836 12.418 1.00 54.44 77 TYR A C 1
ATOM 570 O O . TYR A 1 77 ? -37.933 11.640 11.804 1.00 54.44 77 TYR A O 1
ATOM 578 N N . CYS A 1 78 ? -36.863 11.027 13.690 1.00 49.72 78 CYS A N 1
ATOM 579 C CA . CYS A 1 78 ? -37.360 12.131 14.511 1.00 49.72 78 CYS A CA 1
ATOM 580 C C . CYS A 1 78 ? -36.768 13.510 14.148 1.00 49.72 78 CYS A C 1
ATOM 582 O O . CYS A 1 78 ? -37.256 14.508 14.668 1.00 49.72 78 CYS A O 1
ATOM 584 N N . ASP A 1 79 ? -35.777 13.587 13.247 1.00 48.50 79 ASP A N 1
ATOM 585 C CA . ASP A 1 79 ? -35.109 14.855 12.895 1.00 48.50 79 ASP A CA 1
ATOM 586 C C . ASP A 1 79 ? -35.383 15.331 11.451 1.00 48.50 79 ASP A C 1
ATOM 588 O O . ASP A 1 79 ? -35.223 16.502 11.128 1.00 48.50 79 ASP A O 1
ATOM 592 N N . CYS A 1 80 ? -35.869 14.462 10.552 1.00 53.09 80 CYS A N 1
ATOM 593 C CA . CYS A 1 80 ? -36.104 14.846 9.147 1.00 53.09 80 CYS A CA 1
ATOM 594 C C . CYS A 1 80 ? -37.583 14.947 8.741 1.00 53.09 80 CYS A C 1
ATOM 596 O O . CYS A 1 80 ? -37.874 15.417 7.642 1.00 53.09 80 CYS A O 1
ATOM 598 N N . THR A 1 81 ? -38.530 14.521 9.585 1.00 48.69 81 THR A N 1
ATOM 599 C CA . THR A 1 81 ? -39.963 14.505 9.220 1.00 48.69 81 THR A CA 1
ATOM 600 C C . THR A 1 81 ? -40.827 15.536 9.948 1.00 48.69 81 THR A C 1
ATOM 602 O O . THR A 1 81 ? -41.976 15.729 9.559 1.00 48.69 81 THR A O 1
ATOM 605 N N . TYR A 1 82 ? -40.286 16.284 10.919 1.00 50.78 82 TYR A N 1
ATOM 606 C CA . TYR A 1 82 ? -41.087 17.181 11.768 1.00 50.78 82 TYR A CA 1
ATOM 607 C C . TYR A 1 82 ? -40.961 18.690 11.473 1.00 50.78 82 TYR A C 1
ATOM 609 O O . TYR A 1 82 ? -41.290 19.511 12.321 1.00 50.78 82 TYR A O 1
ATOM 617 N N . GLN A 1 83 ? -40.516 19.111 10.284 1.00 47.88 83 GLN A N 1
ATOM 618 C CA . GLN A 1 83 ? -40.501 20.551 9.952 1.00 47.88 83 GLN A CA 1
ATOM 619 C C . GLN A 1 83 ? -41.116 20.935 8.604 1.00 47.88 83 GLN A C 1
ATOM 621 O O . GLN A 1 83 ? -40.965 22.080 8.184 1.00 47.88 83 GLN A O 1
ATOM 626 N N . ARG A 1 84 ? -41.846 20.042 7.914 1.00 50.81 84 ARG A N 1
ATOM 627 C CA . ARG A 1 84 ? -42.428 20.432 6.613 1.00 50.81 84 ARG A CA 1
ATOM 628 C C . ARG A 1 84 ? -43.900 20.127 6.360 1.00 50.81 84 ARG A C 1
ATOM 630 O O . ARG A 1 84 ? -44.470 20.792 5.505 1.00 50.81 84 ARG A O 1
ATOM 637 N N . TRP A 1 85 ? -44.548 19.226 7.096 1.00 50.16 85 TRP A N 1
ATOM 638 C CA . TRP A 1 85 ? -45.978 18.955 6.894 1.00 50.16 85 TRP A CA 1
ATOM 639 C C . TRP A 1 85 ? -46.656 18.728 8.246 1.00 50.16 85 TRP A C 1
ATOM 641 O O . TRP A 1 85 ? -46.256 17.858 9.011 1.00 50.16 85 TRP A O 1
ATOM 651 N N . GLY A 1 86 ? -47.594 19.616 8.578 1.00 49.94 86 GLY A N 1
ATOM 652 C CA . GLY A 1 86 ? -48.091 19.840 9.932 1.00 49.94 86 GLY A CA 1
ATOM 653 C C . GLY A 1 86 ? -48.802 18.660 10.605 1.00 49.94 86 GLY A C 1
ATOM 654 O O . GLY A 1 86 ? -49.502 17.884 9.967 1.00 49.94 86 GLY A O 1
ATOM 655 N N . GLN A 1 87 ? -48.639 18.630 11.933 1.00 61.41 87 GLN A N 1
ATOM 656 C CA . GLN A 1 87 ? -49.603 18.196 12.953 1.00 61.41 87 GLN A CA 1
ATOM 657 C C . GL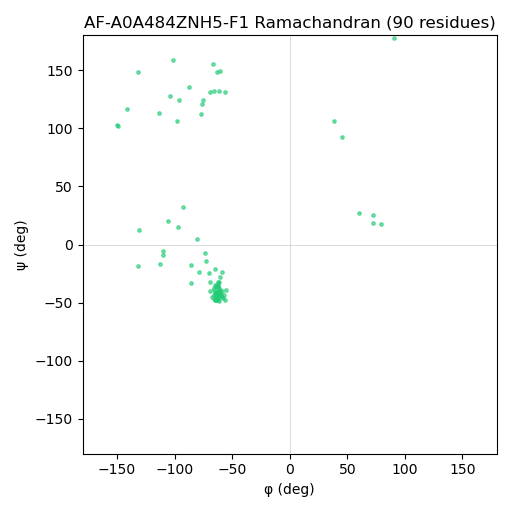N A 1 87 ? -50.355 16.876 12.687 1.00 61.41 87 GLN A C 1
ATOM 659 O O . GLN A 1 87 ? -51.481 16.878 12.195 1.00 61.41 87 GLN A O 1
ATOM 664 N N . TYR A 1 88 ? -49.808 15.761 13.184 1.00 44.91 88 TYR A N 1
ATOM 665 C CA . TYR A 1 88 ? -50.642 14.696 13.751 1.00 44.91 88 TYR A CA 1
ATOM 666 C C . TYR A 1 88 ? -49.894 13.931 14.854 1.00 44.91 88 TYR A C 1
ATOM 668 O O . TYR A 1 88 ? -49.014 13.113 14.592 1.00 44.91 88 TYR A O 1
ATOM 676 N N . GLN A 1 89 ? -50.239 14.229 16.108 1.00 59.06 89 GLN A N 1
ATOM 677 C CA . GLN A 1 89 ? -49.784 13.511 17.298 1.00 59.06 89 GLN A CA 1
ATOM 678 C C . GLN A 1 89 ? -50.538 12.185 17.424 1.00 59.06 89 GLN A C 1
ATOM 680 O O . GLN A 1 89 ? -51.751 12.207 17.612 1.00 59.06 89 GLN A O 1
ATOM 685 N N . ARG A 1 90 ? -49.834 11.048 17.436 1.00 41.25 90 ARG A N 1
ATOM 686 C CA . ARG A 1 90 ? -50.261 9.857 18.191 1.00 41.25 90 ARG A CA 1
ATOM 687 C C . ARG A 1 90 ? -49.050 9.046 18.656 1.00 41.25 90 ARG A C 1
ATOM 689 O O . ARG A 1 90 ? -48.429 8.345 17.872 1.00 41.25 90 ARG A O 1
ATOM 696 N N . HIS A 1 91 ? -48.754 9.224 19.941 1.00 42.94 91 HIS A N 1
ATOM 697 C CA . HIS A 1 91 ? -48.485 8.184 20.938 1.00 42.94 91 HIS A CA 1
ATOM 698 C C . HIS A 1 91 ? -47.677 6.950 20.492 1.00 42.94 91 HIS A C 1
ATOM 700 O O . HIS A 1 91 ? -48.229 6.053 19.859 1.00 42.94 91 HIS A O 1
ATOM 706 N N . CYS A 1 92 ? -46.419 6.907 20.938 1.00 38.81 92 CYS A N 1
ATOM 707 C CA . CYS A 1 92 ? -45.738 5.758 21.543 1.00 38.81 92 CYS A CA 1
ATOM 708 C C . CYS A 1 92 ? -44.688 6.303 22.518 1.00 38.81 92 CYS A C 1
ATOM 710 O O . CYS A 1 92 ? -44.026 7.300 22.146 1.00 38.81 92 CYS A O 1
#

Foldseek 3Di:
DDPLVVCVVCVVVVHWDFDVVVVRDTCNDPVNVVVRVVVRVVVVVVVVVVVVVVVVVVVVVVVVVDDDDDPDCVVVVVPPPDPDDDDDDDDD

InterPro domains:
  IPR006119 Resolvase, N-terminal catalytic domain [PF00239] (2-66)
  IPR006119 Resolvase, N-terminal catalytic domain [PS51736] (1-65)
  IPR036162 Resolvase-like, N-terminal catalytic domain superfamily [G3DSA:3.40.50.1390] (1-74)
  IPR036162 Resolvase-like, N-terminal catalytic domain superfamily [SSF53041] (2-66)

Mean predicted aligned error: 10.91 Å

Organism: NCBI:txid82979